Protein AF-A0A919RNU4-F1 (afdb_monomer)

Mean predicted aligned error: 15.29 Å

Solvent-accessible surface area (backbone atoms only — not comparable to full-atom values): 9363 Å² total; per-residue (Å²): 139,87,86,90,85,78,82,91,76,73,93,82,82,86,91,80,82,93,71,88,69,56,77,69,65,42,54,60,61,68,66,72,47,68,67,62,50,50,50,51,52,50,53,53,48,52,54,49,53,60,61,47,49,62,54,51,52,50,52,51,72,76,31,60,90,92,47,28,72,61,53,51,51,52,51,50,54,53,50,44,46,48,64,65,55,45,45,58,52,52,47,49,53,54,37,72,77,61,80,45,70,65,61,52,52,52,52,53,52,53,51,51,52,52,52,50,52,53,54,56,54,48,60,61,53,52,65,52,54,61,66,51,60,74,68,69,74,68,83,87,80,84,82,79,82,79,83,87,128

Foldseek 3Di:
DDDDDDDDDDDDDDPDDPDPDDPVVVVQVVVVDVVSVVVVVVVVVVVVVVVVVVVVVVLVLLDDPVCSVVVVVVVVVVCCCCVPPVLVVVLVVVCVVPVDCPVNVVVVVVVVVVVVVVVVVSVVVSVPVVVVVVPPPPPPPPDDDDDDD

pLDDT: mean 74.72, std 14.88, range [44.75, 94.75]

Organism: NCBI:txid1367973

Radius of gyration: 28.11 Å; Cα contacts (8 Å, |Δi|>4): 24; chains: 1; bounding box: 94×56×69 Å

Sequence (149 aa):
MRGRPRRRRARRGRRRRRRRAAPGDILIAFTGNPWLIGLAITVMNSITGILFGPQAALFAELFSTRVRYSGVTVSYQVGALFGGALAPIIATALYGMTQTSSLITVYMVAISVISLLCFLGLSETHRRNLAEEDHETTPHRATEPAPGV

InterPro domains:
  IPR036259 MFS transporter superfamily [G3DSA:1.20.1250.20] (21-145)
  IPR036259 MFS transporter superfamily [SSF103473] (24-136)

Secondary structure (DSSP, 8-state):
----------------------HHHHHHHHT--HHHHHHHHHHHHHHHHHHHHHHHHHHHHHS-TTTHHHHHHHHHHHHHIIIIIIHHHHHHHHHHHH--THHHHHHHHHHHHHHHHHHHHHHHHHHHHHHHHHHH-------------

Structure (mmCIF, N/CA/C/O backbone):
data_AF-A0A919RNU4-F1
#
_entry.id   AF-A0A919RNU4-F1
#
loop_
_atom_site.group_PDB
_atom_site.id
_atom_site.type_symbol
_atom_site.label_atom_id
_atom_site.label_alt_id
_atom_site.label_comp_id
_atom_site.label_asym_id
_atom_site.label_entity_id
_atom_site.label_seq_id
_atom_site.pdbx_PDB_ins_code
_atom_site.Cartn_x
_atom_site.Cartn_y
_atom_site.Cartn_z
_atom_site.occupancy
_atom_site.B_iso_or_equiv
_atom_site.auth_seq_id
_atom_site.auth_comp_id
_atom_site.auth_asym_id
_atom_site.auth_atom_id
_atom_site.pdbx_PDB_model_num
ATOM 1 N N . MET A 1 1 ? 64.888 29.677 -6.782 1.00 45.31 1 MET A N 1
ATOM 2 C CA . MET A 1 1 ? 64.050 28.483 -7.052 1.00 45.31 1 MET A CA 1
ATOM 3 C C . MET A 1 1 ? 62.671 28.675 -6.400 1.00 45.31 1 MET A C 1
ATOM 5 O O . MET A 1 1 ? 62.489 28.326 -5.248 1.00 45.31 1 MET A O 1
ATOM 9 N N . ARG A 1 2 ? 61.800 29.562 -6.904 1.00 45.91 2 ARG A N 1
ATOM 10 C CA . ARG A 1 2 ? 60.656 29.324 -7.821 1.00 45.91 2 ARG A CA 1
ATOM 11 C C . ARG A 1 2 ? 59.814 28.055 -7.556 1.00 45.91 2 ARG A C 1
ATOM 13 O O . ARG A 1 2 ? 60.171 26.981 -8.010 1.00 45.91 2 ARG A O 1
ATOM 20 N N . GLY A 1 3 ? 58.630 28.266 -6.960 1.00 44.75 3 GLY A N 1
ATOM 21 C CA . GLY A 1 3 ? 57.369 27.658 -7.415 1.00 44.75 3 GLY A CA 1
ATOM 22 C C . GLY A 1 3 ? 56.781 26.509 -6.588 1.00 44.75 3 GLY A C 1
ATOM 23 O O . GLY A 1 3 ? 57.008 25.350 -6.904 1.00 44.75 3 GLY A O 1
ATOM 24 N N . ARG A 1 4 ? 55.894 26.817 -5.628 1.00 63.03 4 ARG A N 1
ATOM 25 C CA . ARG A 1 4 ? 54.878 25.866 -5.134 1.00 63.03 4 ARG A CA 1
ATOM 26 C C . ARG A 1 4 ? 53.540 26.098 -5.854 1.00 63.03 4 ARG A C 1
ATOM 28 O O . ARG A 1 4 ? 52.943 27.160 -5.681 1.00 63.03 4 ARG A O 1
ATOM 35 N N . PRO A 1 5 ? 53.021 25.115 -6.601 1.00 56.81 5 PRO A N 1
ATOM 36 C CA . PRO A 1 5 ? 51.599 25.014 -6.929 1.00 56.81 5 PRO A CA 1
ATOM 37 C C . PRO A 1 5 ? 51.052 23.652 -6.441 1.00 56.81 5 PRO A C 1
ATOM 39 O O . PRO A 1 5 ? 51.810 22.731 -6.192 1.00 56.81 5 PRO A O 1
ATOM 42 N N . ARG A 1 6 ? 49.765 23.353 -6.288 1.00 57.31 6 ARG A N 1
ATOM 43 C CA . ARG A 1 6 ? 48.486 24.061 -6.346 1.00 57.31 6 ARG A CA 1
ATOM 44 C C . ARG A 1 6 ? 47.474 23.056 -5.759 1.00 57.31 6 ARG A C 1
ATOM 46 O O . ARG A 1 6 ? 47.434 21.909 -6.176 1.00 57.31 6 ARG A O 1
ATOM 53 N N . ARG A 1 7 ? 46.639 23.521 -4.829 1.00 54.34 7 ARG A N 1
ATOM 54 C CA . ARG A 1 7 ? 45.2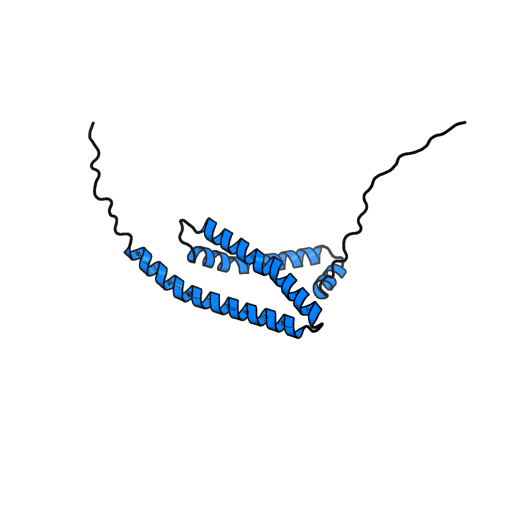10 23.178 -4.661 1.00 54.34 7 ARG A CA 1
ATOM 55 C C . ARG A 1 7 ? 44.804 21.692 -4.790 1.00 54.34 7 ARG A C 1
ATOM 57 O O . ARG A 1 7 ? 44.426 21.228 -5.861 1.00 54.34 7 ARG A O 1
ATOM 64 N N . ARG A 1 8 ? 44.693 21.015 -3.638 1.00 55.03 8 ARG A N 1
ATOM 65 C CA . ARG A 1 8 ? 43.871 19.805 -3.446 1.00 55.03 8 ARG A CA 1
ATOM 66 C C . ARG A 1 8 ? 42.397 20.140 -3.704 1.00 55.03 8 ARG A C 1
ATOM 68 O O . ARG A 1 8 ? 41.707 20.659 -2.829 1.00 55.03 8 ARG A O 1
ATOM 75 N N . ARG A 1 9 ? 41.914 19.876 -4.919 1.00 54.88 9 ARG A N 1
ATOM 76 C CA . ARG A 1 9 ? 40.490 19.964 -5.256 1.00 54.88 9 ARG A CA 1
ATOM 77 C C . ARG A 1 9 ? 39.771 18.685 -4.828 1.00 54.88 9 ARG A C 1
ATOM 79 O O . ARG A 1 9 ? 40.004 17.614 -5.365 1.00 54.88 9 ARG A O 1
ATOM 86 N N . ALA A 1 10 ? 38.891 18.873 -3.852 1.00 56.56 10 ALA A N 1
ATOM 87 C CA . ALA A 1 10 ? 37.530 18.355 -3.819 1.00 56.56 10 ALA A CA 1
ATOM 88 C C . ALA A 1 10 ? 37.320 16.866 -4.154 1.00 56.56 10 ALA A C 1
ATOM 90 O O . ALA A 1 10 ? 37.100 16.463 -5.293 1.00 56.56 10 ALA A O 1
ATOM 91 N N . ARG A 1 11 ? 37.198 16.084 -3.075 1.00 63.72 11 ARG A N 1
ATOM 92 C CA . ARG A 1 11 ? 36.232 14.983 -2.969 1.00 63.72 11 ARG A CA 1
ATOM 93 C C . ARG A 1 11 ? 34.898 15.381 -3.619 1.00 63.72 11 ARG A C 1
ATOM 95 O O . ARG A 1 11 ? 34.305 16.357 -3.170 1.00 63.72 11 ARG A O 1
ATOM 102 N N . ARG A 1 12 ? 34.404 14.584 -4.573 1.00 58.03 12 ARG A N 1
ATOM 103 C CA . ARG 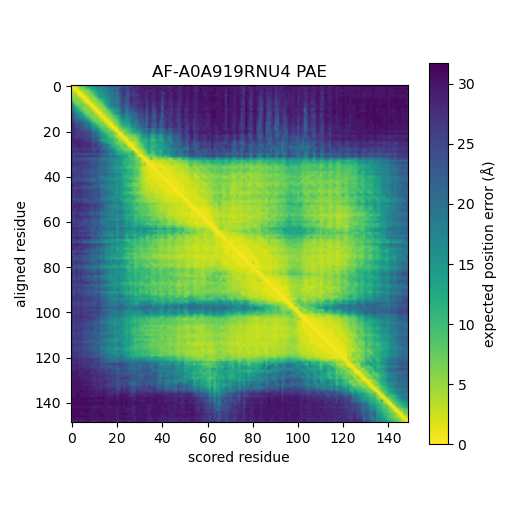A 1 12 ? 32.982 14.216 -4.808 1.00 58.03 12 ARG A CA 1
ATOM 104 C C . ARG A 1 12 ? 32.781 13.879 -6.281 1.00 58.03 12 ARG A C 1
ATOM 106 O O . ARG A 1 12 ? 32.983 14.727 -7.136 1.00 58.03 12 ARG A O 1
ATOM 113 N N . GLY A 1 13 ? 32.289 12.677 -6.578 1.00 48.94 13 GLY A N 1
ATOM 114 C CA . GLY A 1 13 ? 31.974 12.350 -7.966 1.00 48.94 13 GLY A CA 1
ATOM 115 C C . GLY A 1 13 ? 31.345 10.989 -8.214 1.00 48.94 13 GLY A C 1
ATOM 116 O O . GLY A 1 13 ? 31.908 10.187 -8.938 1.00 48.94 13 GLY A O 1
ATOM 117 N N . ARG A 1 14 ? 30.157 10.754 -7.644 1.00 61.12 14 ARG A N 1
ATOM 118 C CA . ARG A 1 14 ? 29.063 10.006 -8.299 1.00 61.12 14 ARG A CA 1
ATOM 119 C C . ARG A 1 14 ? 29.401 8.615 -8.880 1.00 61.12 14 ARG A C 1
ATOM 121 O O . ARG A 1 14 ? 29.351 8.413 -10.085 1.00 61.12 14 ARG A O 1
ATOM 128 N N . ARG A 1 15 ? 29.584 7.601 -8.030 1.00 49.91 15 ARG A N 1
ATOM 129 C CA . ARG A 1 15 ? 29.434 6.183 -8.433 1.00 49.91 15 ARG A CA 1
ATOM 130 C C . ARG A 1 15 ? 28.227 5.543 -7.754 1.00 49.91 15 ARG A C 1
ATOM 132 O O . ARG A 1 15 ? 28.343 4.598 -6.986 1.00 49.91 15 ARG A O 1
ATOM 139 N N . ARG A 1 16 ? 27.043 6.095 -8.007 1.00 59.06 16 ARG A N 1
ATOM 140 C CA . ARG A 1 16 ? 25.774 5.457 -7.643 1.00 59.06 16 ARG A CA 1
ATOM 141 C C . ARG A 1 16 ? 24.878 5.464 -8.864 1.00 59.06 16 ARG A C 1
ATOM 143 O O . ARG A 1 16 ? 24.506 6.549 -9.296 1.00 59.06 16 ARG A O 1
ATOM 150 N N . ARG A 1 17 ? 24.539 4.267 -9.354 1.00 51.78 17 ARG A N 1
ATOM 151 C CA . ARG A 1 17 ? 23.221 3.851 -9.882 1.00 51.78 17 ARG A CA 1
ATOM 152 C C . ARG A 1 17 ? 23.384 2.653 -10.827 1.00 51.78 17 ARG A C 1
ATOM 154 O O . ARG A 1 17 ? 23.205 2.765 -12.028 1.00 51.78 17 ARG A O 1
ATOM 161 N N . ARG A 1 18 ? 23.663 1.474 -10.263 1.00 55.06 18 ARG A N 1
ATOM 162 C CA . ARG A 1 18 ? 23.166 0.224 -10.855 1.00 55.06 18 ARG A CA 1
ATOM 163 C C . ARG A 1 18 ? 21.753 0.021 -10.311 1.00 55.06 18 ARG A C 1
ATOM 165 O O . ARG A 1 18 ? 21.576 -0.617 -9.281 1.00 55.06 18 ARG A O 1
ATOM 172 N N . ARG A 1 19 ? 20.764 0.665 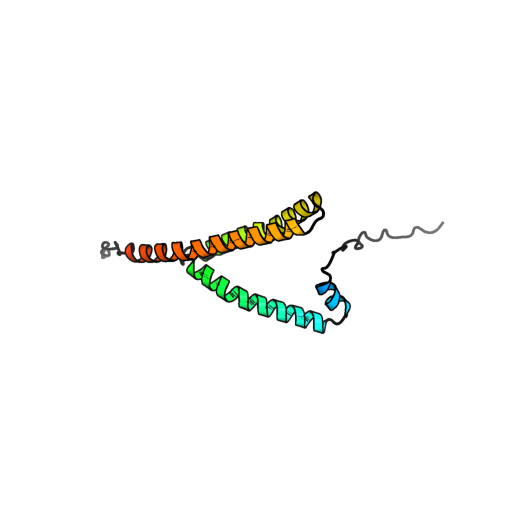-10.934 1.00 56.41 19 ARG A N 1
ATOM 173 C CA . ARG A 1 19 ? 19.347 0.340 -10.726 1.00 56.41 19 ARG A CA 1
ATOM 174 C C . ARG A 1 19 ? 18.953 -0.596 -11.862 1.00 56.41 19 ARG A C 1
ATOM 176 O O . ARG A 1 19 ? 18.965 -0.175 -13.012 1.00 56.41 19 ARG A O 1
ATOM 183 N N . ARG A 1 20 ? 18.677 -1.862 -11.543 1.00 54.31 20 ARG A N 1
ATOM 184 C CA . ARG A 1 20 ? 17.992 -2.770 -12.467 1.00 54.31 20 ARG A CA 1
ATOM 185 C C . ARG A 1 20 ? 16.564 -2.242 -12.598 1.00 54.31 20 ARG A C 1
ATOM 187 O O . ARG A 1 20 ? 15.812 -2.296 -11.633 1.00 54.31 20 ARG A O 1
ATOM 194 N N . ALA A 1 21 ? 16.270 -1.618 -13.730 1.00 51.75 21 ALA A N 1
ATOM 195 C CA . ALA A 1 21 ? 14.930 -1.190 -14.098 1.00 51.75 21 ALA A CA 1
ATOM 196 C C . ALA A 1 21 ? 14.199 -2.364 -14.778 1.00 51.75 21 ALA A C 1
ATOM 198 O O . ALA A 1 21 ? 14.846 -3.250 -15.343 1.00 51.75 21 ALA A O 1
ATOM 199 N N . ALA A 1 22 ? 12.874 -2.418 -14.653 1.00 51.53 22 ALA A N 1
ATOM 200 C CA . ALA A 1 22 ? 12.058 -3.428 -15.316 1.00 51.53 22 ALA A CA 1
ATOM 201 C C . ALA A 1 22 ? 12.067 -3.190 -16.840 1.00 51.53 22 ALA A C 1
ATOM 203 O O . ALA A 1 22 ? 12.121 -2.035 -17.269 1.00 51.53 22 ALA A O 1
ATOM 204 N N . PRO A 1 23 ? 12.011 -4.245 -17.671 1.00 54.00 23 PRO A N 1
ATOM 205 C CA . PRO A 1 23 ? 12.171 -4.129 -19.122 1.00 54.00 23 PRO A CA 1
ATOM 206 C C . PRO A 1 23 ? 11.112 -3.242 -19.812 1.00 54.00 23 PRO A C 1
ATOM 208 O O . PRO A 1 23 ? 11.409 -2.682 -20.861 1.00 54.00 23 PRO A O 1
ATOM 211 N N . GLY A 1 24 ? 9.927 -3.044 -19.213 1.00 56.06 24 GLY A N 1
ATOM 212 C CA . GLY A 1 24 ? 8.871 -2.154 -19.731 1.00 56.06 24 GLY A CA 1
ATOM 213 C C . GLY A 1 24 ? 9.082 -0.666 -19.418 1.00 56.06 24 GLY A C 1
ATOM 214 O O . GLY A 1 24 ? 8.965 0.171 -20.308 1.00 56.06 24 GLY A O 1
ATOM 215 N N . ASP A 1 25 ? 9.499 -0.335 -18.192 1.00 55.66 25 ASP A N 1
ATOM 216 C CA . ASP A 1 25 ? 9.833 1.046 -17.793 1.00 55.66 25 ASP A CA 1
ATOM 217 C C . ASP A 1 25 ? 11.112 1.539 -18.480 1.00 55.66 25 ASP A C 1
ATOM 219 O O . ASP A 1 25 ? 11.266 2.718 -18.800 1.00 55.66 25 ASP A O 1
ATOM 223 N N . ILE A 1 26 ? 12.030 0.606 -18.741 1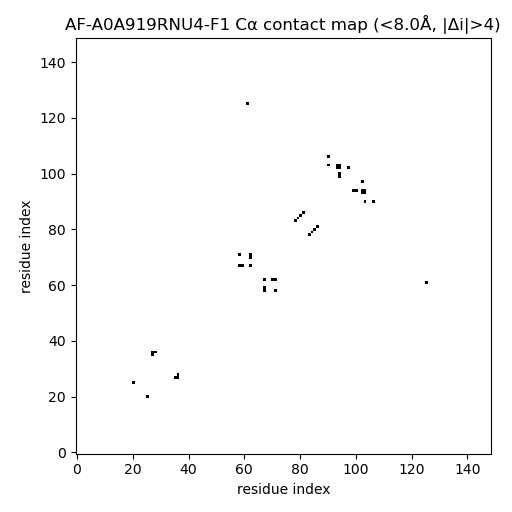.00 56.16 26 ILE A N 1
ATOM 224 C CA . ILE A 1 26 ? 13.206 0.807 -19.585 1.00 56.16 26 ILE A CA 1
ATOM 225 C C . ILE A 1 26 ? 12.775 1.218 -20.990 1.00 56.16 26 ILE A C 1
ATOM 227 O O . ILE A 1 26 ? 13.351 2.147 -21.536 1.00 56.16 26 ILE A O 1
ATOM 231 N N . LEU A 1 27 ? 11.755 0.594 -21.576 1.00 55.66 27 LEU A N 1
ATOM 232 C CA . LEU A 1 27 ? 11.439 0.820 -22.984 1.00 55.66 27 LEU A CA 1
ATOM 233 C C . LEU A 1 27 ? 10.939 2.251 -23.258 1.00 55.66 27 LEU A C 1
ATOM 235 O O . LEU A 1 27 ? 11.368 2.867 -24.231 1.00 55.66 27 LEU A O 1
ATOM 239 N N . ILE A 1 28 ? 10.123 2.813 -22.357 1.00 56.53 28 ILE A N 1
ATOM 240 C CA . ILE A 1 28 ? 9.611 4.197 -22.451 1.00 56.53 28 ILE A CA 1
ATOM 241 C C . ILE A 1 28 ? 10.698 5.210 -22.048 1.00 56.53 28 ILE A C 1
ATOM 243 O O . ILE A 1 28 ? 10.823 6.281 -22.645 1.00 56.53 28 ILE A O 1
ATOM 247 N N . ALA A 1 29 ? 11.544 4.860 -21.071 1.00 55.62 29 ALA A N 1
ATOM 248 C CA . ALA A 1 29 ? 12.704 5.670 -20.703 1.00 55.62 29 ALA A CA 1
ATOM 249 C C . ALA A 1 29 ? 13.771 5.723 -21.817 1.00 55.62 29 ALA A C 1
ATOM 251 O O . ALA A 1 29 ? 14.493 6.715 -21.923 1.00 55.62 29 ALA A O 1
ATOM 252 N N . PHE A 1 30 ? 13.863 4.690 -22.663 1.00 51.00 30 PHE A N 1
ATOM 253 C CA . PHE A 1 30 ? 14.807 4.612 -23.783 1.00 51.00 30 PHE A CA 1
ATOM 254 C C . PHE A 1 30 ? 14.383 5.438 -25.006 1.00 51.00 30 PHE A C 1
ATOM 256 O O . PHE A 1 30 ? 15.240 5.762 -25.824 1.00 51.00 30 PHE A O 1
ATOM 263 N N . THR A 1 31 ? 13.112 5.851 -25.118 1.00 58.09 31 THR A N 1
ATOM 264 C CA . THR A 1 31 ? 12.656 6.759 -26.192 1.00 58.09 31 THR A CA 1
ATOM 265 C C . THR A 1 31 ? 13.233 8.175 -26.041 1.00 58.09 31 THR A C 1
ATOM 267 O O . THR A 1 31 ? 13.198 8.961 -26.983 1.00 58.09 31 THR A O 1
ATOM 270 N N . GLY A 1 32 ? 13.774 8.529 -24.865 1.00 61.94 32 GLY A N 1
ATOM 271 C CA . GLY A 1 32 ? 14.462 9.805 -24.624 1.00 61.94 32 GLY A CA 1
ATOM 272 C C . GLY A 1 32 ? 13.567 11.050 -24.668 1.00 61.94 32 GLY A C 1
ATOM 273 O O . GLY A 1 32 ? 14.070 12.159 -24.505 1.00 61.94 32 GLY A O 1
ATOM 274 N N . ASN A 1 33 ? 12.254 10.892 -24.864 1.00 73.12 33 ASN A N 1
ATOM 275 C CA . ASN A 1 33 ? 11.316 12.003 -24.968 1.00 73.12 33 ASN A CA 1
ATOM 276 C C . ASN A 1 33 ? 10.677 12.312 -23.596 1.00 73.12 33 ASN A C 1
ATOM 278 O O . ASN A 1 33 ? 9.824 11.546 -23.134 1.00 73.12 33 ASN A O 1
ATOM 282 N N . PRO A 1 34 ? 11.041 13.433 -22.941 1.00 74.44 34 PRO A N 1
ATOM 283 C CA . PRO A 1 34 ? 10.541 13.780 -21.609 1.00 74.44 34 PRO A CA 1
ATOM 284 C C . PRO A 1 34 ? 9.022 14.002 -21.571 1.00 74.44 34 PRO A C 1
ATOM 286 O O . PRO A 1 34 ? 8.416 13.820 -20.517 1.00 74.44 34 PRO A O 1
ATOM 289 N N . TRP A 1 35 ? 8.391 14.333 -22.703 1.00 80.56 35 TRP A N 1
ATOM 290 C CA . TRP A 1 35 ? 6.945 14.550 -22.786 1.00 80.56 35 TRP A CA 1
ATOM 291 C C . TRP A 1 35 ? 6.140 13.255 -22.661 1.00 80.56 35 TRP A C 1
ATOM 293 O O . TRP A 1 35 ? 5.146 13.224 -21.942 1.00 80.56 35 TRP A O 1
ATOM 303 N N . LEU A 1 36 ? 6.595 12.168 -23.293 1.00 79.50 36 LEU A N 1
ATOM 304 C CA . LEU A 1 36 ? 5.961 10.847 -23.183 1.00 79.50 36 LEU A CA 1
ATOM 305 C C . LEU A 1 36 ? 6.094 10.275 -21.766 1.00 79.50 36 LEU A C 1
ATOM 307 O O . LEU A 1 36 ? 5.146 9.701 -21.238 1.00 79.50 36 LEU A O 1
ATOM 311 N N . ILE A 1 37 ? 7.245 10.493 -21.125 1.00 81.06 37 ILE A N 1
ATOM 312 C CA . ILE A 1 37 ? 7.472 10.109 -19.725 1.00 81.06 37 ILE A CA 1
ATOM 313 C C . ILE A 1 37 ? 6.564 10.924 -18.797 1.00 81.06 37 ILE A C 1
ATOM 315 O O . ILE A 1 37 ? 5.930 10.356 -17.911 1.00 81.06 37 ILE A O 1
ATOM 319 N N . GLY A 1 38 ? 6.471 12.240 -19.016 1.00 84.44 38 GLY A N 1
ATOM 320 C CA . GLY A 1 38 ? 5.566 13.112 -18.269 1.00 84.44 38 GLY A CA 1
ATOM 321 C C . GLY A 1 38 ? 4.116 12.649 -18.382 1.00 84.44 38 GLY A C 1
ATOM 322 O O . GLY A 1 38 ? 3.460 12.459 -17.363 1.00 84.44 38 GLY A O 1
ATOM 323 N N . LEU A 1 39 ? 3.655 12.363 -19.603 1.00 87.06 39 LEU A N 1
ATOM 324 C CA . LEU A 1 39 ? 2.306 11.860 -19.852 1.00 87.06 39 LEU A CA 1
ATOM 325 C C . LEU A 1 39 ? 2.053 10.516 -19.154 1.00 87.06 39 LEU A C 1
ATOM 327 O O . LEU A 1 39 ? 1.030 10.363 -18.491 1.00 87.06 39 LEU A O 1
ATOM 331 N N . ALA A 1 40 ? 2.988 9.566 -19.243 1.00 85.19 40 ALA A N 1
ATOM 332 C CA . ALA A 1 40 ? 2.868 8.268 -18.579 1.00 85.19 40 ALA A CA 1
ATOM 333 C C . ALA A 1 40 ? 2.766 8.411 -17.051 1.00 85.19 40 ALA A C 1
ATOM 335 O O . ALA A 1 40 ? 1.918 7.777 -16.424 1.00 85.19 40 ALA A O 1
ATOM 336 N N . ILE A 1 41 ? 3.581 9.285 -16.450 1.00 88.12 41 ILE A N 1
ATOM 337 C CA . ILE A 1 41 ? 3.526 9.574 -15.011 1.00 88.12 41 ILE A CA 1
ATOM 338 C C . ILE A 1 41 ? 2.194 10.233 -14.649 1.00 88.12 41 ILE A C 1
ATOM 340 O O . ILE A 1 41 ? 1.588 9.843 -13.652 1.00 88.12 41 ILE A O 1
ATOM 344 N N . THR A 1 42 ? 1.716 11.200 -15.433 1.00 90.25 42 THR A N 1
ATOM 345 C CA . THR A 1 42 ? 0.424 11.850 -15.183 1.00 90.25 42 THR A CA 1
ATOM 346 C C . THR A 1 42 ? -0.711 10.835 -15.218 1.00 90.25 42 THR A C 1
ATOM 348 O O . THR A 1 42 ? -1.467 10.758 -14.257 1.00 90.25 42 THR A O 1
ATOM 351 N N . VAL A 1 43 ? -0.780 9.997 -16.255 1.00 92.19 43 VAL A N 1
ATOM 352 C CA . VAL A 1 43 ? -1.807 8.950 -16.378 1.00 92.19 43 VAL A CA 1
ATOM 353 C C . VAL A 1 43 ? -1.736 7.965 -15.206 1.00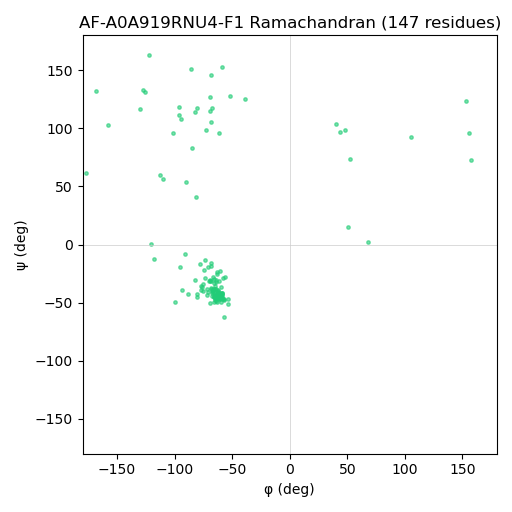 92.19 43 VAL A C 1
ATOM 355 O O . VAL A 1 43 ? -2.754 7.688 -14.575 1.00 92.19 43 VAL A O 1
ATOM 358 N N . MET A 1 44 ? -0.537 7.496 -14.851 1.00 90.38 44 MET A N 1
ATOM 359 C CA . MET A 1 44 ? -0.312 6.615 -13.699 1.00 90.38 44 MET A CA 1
ATOM 360 C C . MET A 1 44 ? -0.814 7.241 -12.387 1.00 90.38 44 MET A C 1
ATOM 362 O O . MET A 1 44 ? -1.510 6.586 -11.608 1.00 90.38 44 MET A O 1
ATOM 366 N N . ASN A 1 45 ? -0.492 8.515 -12.137 1.00 89.94 45 ASN A N 1
ATOM 367 C CA . ASN A 1 45 ? -0.928 9.222 -10.931 1.00 89.94 45 ASN A CA 1
ATOM 368 C C . ASN A 1 45 ? -2.440 9.469 -10.932 1.00 89.94 45 ASN A C 1
ATOM 370 O O . ASN A 1 45 ? -3.069 9.314 -9.888 1.00 89.94 45 ASN A O 1
ATOM 374 N N . SER A 1 46 ? -3.038 9.792 -12.081 1.00 93.38 46 SER A N 1
ATOM 375 C CA . SER A 1 46 ? -4.490 9.951 -12.208 1.00 93.38 46 SER A CA 1
ATOM 376 C C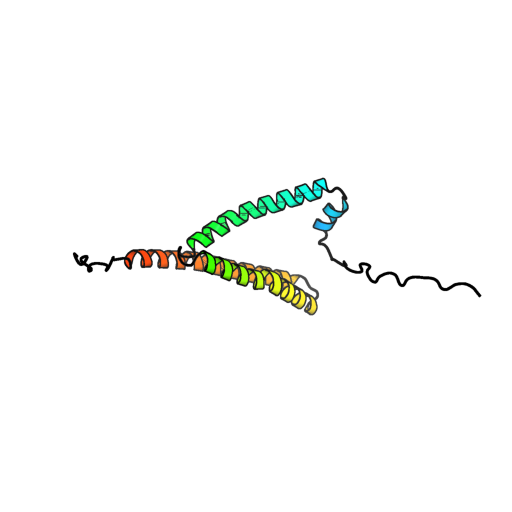 . SER A 1 46 ? -5.228 8.660 -11.861 1.00 93.38 46 SER A C 1
ATOM 378 O O . SER A 1 46 ? -6.155 8.685 -11.054 1.00 93.38 46 SER A O 1
ATOM 380 N N . ILE A 1 47 ? -4.781 7.523 -12.403 1.00 93.25 47 ILE A N 1
ATOM 381 C CA . ILE A 1 47 ? -5.357 6.207 -12.087 1.00 93.25 47 ILE A CA 1
ATOM 382 C C . ILE A 1 47 ? -5.191 5.898 -10.595 1.00 93.25 47 ILE A C 1
ATOM 384 O O . ILE A 1 47 ? -6.136 5.466 -9.938 1.00 93.25 47 ILE A O 1
ATOM 388 N N . THR A 1 48 ? -4.011 6.180 -10.039 1.00 89.81 48 THR A N 1
ATOM 389 C CA . THR A 1 48 ? -3.744 5.990 -8.607 1.00 89.81 48 THR A CA 1
ATOM 390 C C . THR A 1 48 ? -4.693 6.834 -7.751 1.00 89.81 48 THR A C 1
ATOM 392 O O . THR A 1 48 ? -5.269 6.323 -6.797 1.00 89.81 48 THR A O 1
ATOM 395 N N . GLY A 1 49 ? -4.933 8.096 -8.114 1.00 89.25 49 GLY A N 1
ATOM 396 C CA . GLY A 1 49 ? -5.871 8.968 -7.404 1.00 89.25 49 GLY A CA 1
ATOM 397 C C . GLY A 1 49 ? -7.301 8.422 -7.382 1.00 89.25 49 GLY A C 1
ATOM 398 O O . GLY A 1 49 ? -7.945 8.438 -6.334 1.00 89.25 49 GLY A O 1
ATOM 399 N N . ILE A 1 50 ? -7.771 7.868 -8.505 1.00 93.50 50 ILE A N 1
ATOM 400 C CA . ILE A 1 50 ? -9.100 7.242 -8.598 1.00 93.50 50 ILE A CA 1
ATOM 401 C C . ILE A 1 50 ? -9.201 6.033 -7.659 1.00 93.50 50 ILE A C 1
ATOM 403 O O . ILE A 1 50 ? -10.205 5.881 -6.968 1.00 93.50 50 ILE A O 1
ATOM 407 N N . LEU A 1 51 ? -8.154 5.207 -7.579 1.00 90.25 51 LEU A N 1
ATOM 408 C CA . LEU A 1 51 ? -8.116 4.036 -6.694 1.00 90.25 51 LEU A CA 1
ATOM 409 C C . LEU A 1 51 ? -8.052 4.412 -5.204 1.00 90.25 51 LEU A C 1
ATOM 411 O O . LEU A 1 51 ? -8.584 3.694 -4.360 1.00 90.25 51 LEU A O 1
ATOM 415 N N . PHE A 1 52 ? -7.440 5.549 -4.869 1.00 88.00 52 PHE A N 1
ATOM 416 C CA . PHE A 1 52 ? -7.342 6.024 -3.485 1.00 88.00 52 PHE A CA 1
ATOM 417 C C . PHE A 1 52 ? -8.664 6.593 -2.942 1.00 88.00 52 PHE A C 1
ATOM 419 O O . PHE A 1 52 ? -8.854 6.613 -1.727 1.00 88.00 52 PHE A O 1
ATOM 426 N N . GLY A 1 53 ? -9.590 7.011 -3.812 1.00 88.00 53 GLY A N 1
ATOM 427 C CA . GLY A 1 53 ? -10.915 7.519 -3.436 1.00 88.00 53 GLY A CA 1
ATOM 428 C C . GLY A 1 53 ? -11.748 6.539 -2.593 1.00 88.00 53 GLY A C 1
ATOM 429 O O . GLY A 1 53 ? -12.036 6.843 -1.433 1.00 88.00 53 GLY A O 1
ATOM 430 N N . PRO A 1 54 ? -12.105 5.348 -3.115 1.00 88.12 54 PRO A N 1
ATOM 431 C CA . PRO A 1 54 ? -12.853 4.351 -2.348 1.00 88.12 54 PRO A CA 1
ATOM 432 C C . PRO A 1 54 ? -12.078 3.872 -1.115 1.00 88.12 54 PRO A C 1
ATOM 434 O O . PRO A 1 54 ? -12.679 3.608 -0.079 1.00 88.12 54 PRO A O 1
ATOM 437 N N . GLN A 1 55 ? -10.744 3.833 -1.178 1.00 85.94 55 GLN A N 1
ATOM 438 C CA . GLN A 1 55 ? -9.911 3.486 -0.027 1.00 85.94 55 GLN A CA 1
ATOM 439 C C . GLN A 1 55 ? -10.064 4.501 1.123 1.00 85.94 55 GLN A C 1
ATOM 441 O O . GLN A 1 55 ? -10.174 4.110 2.283 1.00 85.94 55 GLN A O 1
ATOM 446 N N . ALA A 1 56 ? -10.110 5.802 0.817 1.00 84.88 56 ALA A N 1
ATOM 447 C CA . ALA A 1 56 ? -10.321 6.849 1.816 1.00 84.88 56 ALA A CA 1
ATOM 448 C C . ALA A 1 56 ? -11.73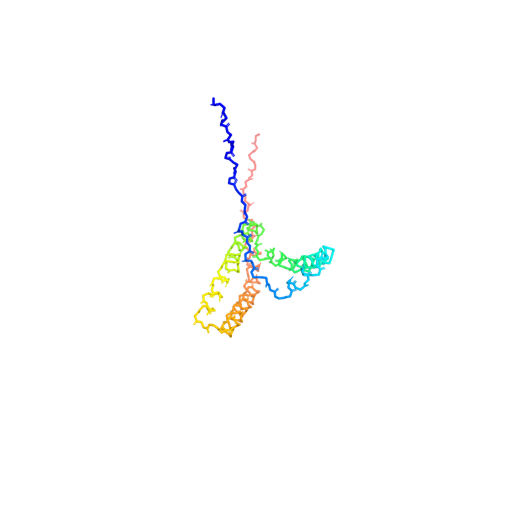8 6.818 2.414 1.00 84.88 56 ALA A C 1
ATOM 450 O O . ALA A 1 56 ? -11.891 7.032 3.616 1.00 84.88 56 ALA A O 1
ATOM 451 N N . ALA A 1 57 ? -12.755 6.515 1.602 1.00 86.38 57 ALA A N 1
ATOM 452 C CA . ALA A 1 57 ? -14.133 6.353 2.070 1.00 86.38 57 ALA A CA 1
ATOM 453 C C . ALA A 1 57 ? -14.271 5.155 3.023 1.00 86.38 57 ALA A C 1
ATOM 455 O O . ALA A 1 57 ? -14.800 5.306 4.121 1.00 86.38 57 ALA A O 1
ATOM 456 N N . LEU A 1 58 ? -13.685 4.006 2.667 1.00 85.00 58 LEU A N 1
ATOM 457 C CA . LEU A 1 58 ? -13.649 2.827 3.535 1.00 85.00 58 LEU A CA 1
ATOM 458 C C . LEU A 1 58 ? -12.979 3.136 4.876 1.00 85.00 58 LEU A C 1
ATOM 460 O O . LEU A 1 58 ? -13.515 2.804 5.925 1.00 85.00 58 LEU A O 1
ATOM 464 N N . PHE A 1 59 ? -11.827 3.810 4.865 1.00 81.94 59 PHE A N 1
ATOM 465 C CA . PHE A 1 59 ? -11.148 4.216 6.097 1.00 81.94 59 PHE A CA 1
ATOM 466 C C . PHE A 1 59 ? -11.944 5.220 6.931 1.00 81.94 59 PHE A C 1
ATOM 468 O O . PHE A 1 59 ? -11.822 5.228 8.155 1.00 81.94 59 PHE A O 1
ATOM 475 N N . ALA A 1 60 ? -12.750 6.068 6.296 1.00 81.44 60 ALA A N 1
ATOM 476 C CA . ALA A 1 60 ? -13.672 6.919 7.020 1.00 81.44 60 ALA A CA 1
ATOM 477 C C . ALA A 1 60 ? -14.739 6.069 7.724 1.00 81.44 60 ALA A C 1
ATOM 479 O O . ALA A 1 60 ? -14.937 6.220 8.924 1.00 81.44 60 ALA A O 1
ATOM 480 N N . GLU A 1 61 ? -15.373 5.138 7.026 1.00 80.38 61 GLU A N 1
ATOM 481 C CA . GLU A 1 61 ? -16.404 4.273 7.611 1.00 80.38 61 GLU A CA 1
ATOM 482 C C . GLU A 1 61 ? -15.851 3.384 8.737 1.00 80.38 61 GLU A C 1
ATOM 484 O O . GLU A 1 61 ? -16.447 3.304 9.802 1.00 80.38 61 GLU A O 1
ATOM 489 N N . LEU A 1 62 ? -14.648 2.834 8.564 1.00 80.62 62 LEU A N 1
ATOM 490 C CA . LEU A 1 62 ? -14.011 1.888 9.487 1.00 80.62 62 LEU A CA 1
ATOM 491 C C . LEU A 1 62 ? -13.694 2.410 10.890 1.00 80.62 62 LEU A C 1
ATOM 493 O O . LEU A 1 62 ? -13.553 1.613 11.817 1.00 80.62 62 LEU A O 1
ATOM 497 N N . PHE A 1 63 ? -13.509 3.719 11.047 1.00 79.12 63 PHE A N 1
ATOM 498 C CA . PHE A 1 63 ? -13.083 4.315 12.309 1.00 79.12 63 PHE A CA 1
ATOM 499 C C . PHE A 1 63 ? -14.049 5.419 12.743 1.00 79.12 63 PHE A C 1
ATOM 501 O O . PHE A 1 63 ? -14.335 6.348 11.974 1.00 79.12 63 PHE A O 1
ATOM 508 N N . SER A 1 64 ? -14.475 5.370 14.012 1.00 72.06 64 SER A N 1
ATOM 509 C CA . SER A 1 64 ? -15.317 6.413 14.604 1.00 72.06 64 SER A CA 1
ATOM 510 C C . SER A 1 64 ? -14.627 7.781 14.551 1.00 72.06 64 SER A C 1
ATOM 512 O O . SER A 1 64 ? -13.393 7.901 14.535 1.00 72.06 64 SER A O 1
ATOM 514 N N . THR A 1 65 ? -15.424 8.848 14.515 1.00 78.12 65 THR A N 1
ATOM 515 C CA . THR A 1 65 ? -14.950 10.225 14.289 1.00 78.12 65 THR A CA 1
ATOM 516 C C . THR A 1 65 ? -13.890 10.684 15.291 1.00 78.12 65 THR A C 1
ATOM 518 O O . THR A 1 65 ? -13.034 11.491 14.930 1.00 78.12 65 THR A O 1
ATOM 521 N N . ARG A 1 66 ? -13.882 10.141 16.516 1.00 78.12 66 ARG A N 1
ATOM 522 C CA . ARG A 1 66 ? -12.897 10.489 17.556 1.00 78.12 66 ARG A CA 1
ATOM 523 C C . ARG A 1 66 ? -11.501 9.917 17.300 1.00 78.12 66 ARG A C 1
ATOM 525 O O . ARG A 1 66 ? -10.525 10.522 17.733 1.00 78.12 66 ARG A O 1
ATOM 532 N N . VAL A 1 67 ? -11.389 8.778 16.613 1.00 82.31 67 VAL A N 1
ATOM 533 C CA . VAL A 1 67 ? -10.115 8.046 16.438 1.00 82.31 67 VAL A CA 1
ATOM 534 C C . VAL A 1 67 ? -9.694 7.883 14.979 1.00 82.31 67 VAL A C 1
ATOM 536 O O . VAL A 1 67 ? -8.632 7.333 14.699 1.00 82.31 67 VAL A O 1
ATOM 539 N N . ARG A 1 68 ? -10.483 8.398 14.031 1.00 85.31 68 ARG A N 1
ATOM 540 C CA . ARG A 1 68 ? -10.252 8.232 12.590 1.00 85.31 68 ARG A CA 1
ATOM 541 C C . ARG A 1 68 ? -8.852 8.658 12.144 1.00 85.31 68 ARG A C 1
ATOM 543 O O . ARG A 1 68 ? -8.178 7.909 11.448 1.00 85.31 68 ARG A O 1
ATOM 550 N N . TYR A 1 69 ? -8.371 9.826 12.569 1.00 86.12 69 TYR A N 1
ATOM 551 C CA . TYR A 1 69 ? -7.070 10.328 12.110 1.00 86.12 69 TYR A CA 1
ATOM 552 C C . TYR A 1 69 ? -5.886 9.480 12.612 1.00 86.12 69 TYR A C 1
ATOM 554 O O . TYR A 1 69 ? -4.981 9.140 11.842 1.00 86.12 69 TYR A O 1
ATOM 562 N N . SER A 1 70 ? -5.898 9.096 13.893 1.00 90.69 70 SER A N 1
ATOM 563 C CA . SER A 1 70 ? -4.845 8.266 14.487 1.00 90.69 70 SER A CA 1
ATOM 564 C C . SER A 1 70 ? -4.920 6.821 13.989 1.00 90.69 70 SER A C 1
ATOM 566 O O . SER A 1 70 ? -3.892 6.264 13.603 1.00 90.69 70 SER A O 1
ATOM 568 N N . GLY A 1 71 ? -6.120 6.242 13.907 1.00 86.38 71 GLY A N 1
ATOM 569 C CA . GLY A 1 71 ? -6.350 4.878 13.427 1.00 86.38 71 GLY A CA 1
ATOM 570 C C . GLY A 1 71 ? -5.910 4.671 11.977 1.00 86.38 71 GLY A C 1
ATOM 571 O O . GLY A 1 71 ? -5.170 3.727 11.684 1.00 86.38 71 GLY A O 1
ATOM 572 N N . VAL A 1 72 ? -6.271 5.594 11.079 1.00 89.81 72 VAL A N 1
ATOM 573 C CA . VAL A 1 72 ? -5.875 5.528 9.661 1.00 89.81 72 VAL A CA 1
ATOM 574 C C . VAL A 1 72 ? -4.363 5.658 9.501 1.00 89.81 72 VAL A C 1
ATOM 576 O O . VAL A 1 72 ? -3.752 4.885 8.764 1.00 89.81 72 VAL A O 1
ATOM 579 N N . THR A 1 73 ? -3.731 6.582 10.227 1.00 91.69 73 THR A N 1
ATOM 580 C CA . THR A 1 73 ? -2.278 6.787 10.138 1.00 91.69 73 THR A CA 1
ATOM 581 C C . THR A 1 73 ? -1.498 5.580 10.659 1.00 91.69 73 THR A C 1
ATOM 583 O O . THR A 1 73 ? -0.546 5.142 10.013 1.00 91.69 73 THR A O 1
ATOM 586 N N . VAL A 1 74 ? -1.897 5.011 11.801 1.00 93.25 74 VAL A N 1
ATOM 587 C CA . VAL A 1 74 ? -1.261 3.802 12.353 1.00 93.25 74 VAL A CA 1
ATOM 588 C C . VAL A 1 74 ? -1.407 2.637 11.377 1.00 93.25 74 VAL A C 1
ATOM 590 O O . VAL A 1 74 ? -0.410 1.997 11.042 1.00 93.25 74 VAL A O 1
ATOM 593 N N . SER A 1 75 ? -2.612 2.424 10.845 1.00 89.75 75 SER A N 1
ATOM 594 C CA . SER A 1 75 ? -2.877 1.379 9.849 1.00 89.75 75 SER A CA 1
ATOM 595 C C . SER A 1 75 ? -2.022 1.560 8.592 1.00 89.75 75 SER A C 1
ATOM 597 O O . SER A 1 75 ? -1.440 0.595 8.098 1.00 89.75 75 SER A O 1
ATOM 599 N N . TYR A 1 76 ? -1.869 2.800 8.113 1.00 89.94 76 TYR A N 1
ATOM 600 C CA . TYR A 1 76 ? -1.019 3.115 6.966 1.00 89.94 76 TYR A CA 1
ATOM 601 C C . TYR A 1 76 ? 0.459 2.823 7.237 1.00 89.94 76 TYR A C 1
ATOM 603 O O . TYR A 1 76 ? 1.121 2.220 6.396 1.00 89.94 76 TYR A O 1
ATOM 611 N N . GLN A 1 77 ? 0.989 3.198 8.404 1.00 94.25 77 GLN A N 1
ATOM 612 C CA . GLN A 1 77 ? 2.395 2.935 8.732 1.00 94.25 77 GLN A CA 1
ATOM 613 C C . GLN A 1 77 ? 2.688 1.442 8.874 1.00 94.25 77 GLN A C 1
ATOM 615 O O . GLN A 1 77 ? 3.705 0.962 8.370 1.00 94.25 77 GLN A O 1
ATOM 620 N N . VAL A 1 78 ? 1.781 0.701 9.508 1.00 93.31 78 VAL A N 1
ATOM 621 C CA . VAL A 1 78 ? 1.883 -0.756 9.616 1.00 93.31 78 VAL A CA 1
ATOM 622 C C . VAL A 1 78 ? 1.822 -1.384 8.220 1.00 93.31 78 VAL A C 1
ATOM 624 O O . VAL A 1 78 ? 2.720 -2.138 7.847 1.00 93.31 78 VAL A O 1
ATOM 627 N N . GLY A 1 79 ? 0.839 -1.008 7.397 1.00 89.94 79 GLY A N 1
ATOM 628 C CA . GLY A 1 79 ? 0.719 -1.487 6.018 1.00 89.94 79 GLY A CA 1
ATOM 629 C C . GLY A 1 79 ? 1.947 -1.167 5.160 1.00 89.94 79 GLY A C 1
ATOM 630 O O . GLY A 1 79 ? 2.448 -2.037 4.447 1.00 89.94 79 GLY A O 1
ATOM 631 N N . ALA A 1 80 ? 2.493 0.045 5.276 1.00 90.75 80 ALA A N 1
ATOM 632 C CA . ALA A 1 80 ? 3.700 0.466 4.569 1.00 90.75 80 ALA A CA 1
ATOM 633 C C . ALA A 1 80 ? 4.941 -0.330 5.002 1.00 90.75 80 ALA A C 1
ATOM 635 O O . ALA A 1 80 ? 5.790 -0.640 4.164 1.00 90.75 80 ALA A O 1
ATOM 636 N N . LEU A 1 81 ? 5.045 -0.708 6.279 1.00 93.19 81 LEU A N 1
ATOM 637 C CA . LEU A 1 81 ? 6.131 -1.555 6.768 1.00 93.19 81 LEU A CA 1
ATOM 638 C C . LEU A 1 81 ? 6.076 -2.951 6.128 1.00 93.19 81 LEU A C 1
ATOM 640 O O . LEU A 1 81 ? 7.081 -3.431 5.594 1.00 93.19 81 LEU A O 1
ATOM 644 N N . PHE A 1 82 ? 4.901 -3.581 6.121 1.00 89.31 82 PHE A N 1
ATOM 645 C CA . PHE A 1 82 ? 4.729 -4.913 5.540 1.00 89.31 82 PHE A CA 1
ATOM 646 C C . PHE A 1 82 ? 4.855 -4.905 4.010 1.00 89.31 82 PHE A C 1
ATOM 648 O O . PHE A 1 82 ? 5.639 -5.675 3.451 1.00 89.31 82 PHE A O 1
ATOM 655 N N . GLY A 1 83 ? 4.135 -4.015 3.327 1.00 86.31 83 GLY A N 1
ATOM 656 C CA . GLY A 1 83 ? 4.107 -3.955 1.864 1.00 86.31 83 GLY A CA 1
ATOM 657 C C . GLY A 1 83 ? 5.359 -3.334 1.243 1.00 86.31 83 GLY A C 1
ATOM 658 O O . GLY A 1 83 ? 5.814 -3.777 0.192 1.00 86.31 83 GLY A O 1
ATOM 659 N N . GLY A 1 84 ? 5.940 -2.319 1.883 1.00 86.75 84 GLY A N 1
ATOM 660 C CA . GLY A 1 84 ? 7.085 -1.585 1.345 1.00 86.75 84 GLY A CA 1
ATOM 661 C C . GLY A 1 84 ? 8.438 -2.188 1.716 1.00 86.75 84 GLY A C 1
ATOM 662 O O . GLY A 1 84 ? 9.327 -2.258 0.867 1.00 86.75 84 GLY A O 1
ATOM 663 N N . ALA A 1 85 ? 8.614 -2.618 2.969 1.00 89.25 85 ALA A N 1
ATOM 664 C CA . ALA A 1 85 ? 9.906 -3.102 3.455 1.00 89.25 85 ALA A CA 1
ATOM 665 C C . ALA A 1 85 ? 9.997 -4.631 3.465 1.00 89.25 85 ALA A C 1
ATOM 667 O O . ALA A 1 85 ? 10.961 -5.186 2.938 1.00 89.25 85 ALA A O 1
ATOM 668 N N . LEU A 1 86 ? 9.005 -5.325 4.031 1.00 89.44 86 LEU A N 1
ATOM 669 C CA . LEU A 1 86 ? 9.092 -6.779 4.205 1.00 89.44 86 LEU A CA 1
ATOM 670 C C . LEU A 1 86 ? 8.838 -7.555 2.911 1.00 89.44 86 LEU A C 1
ATOM 672 O O . LEU A 1 86 ? 9.565 -8.511 2.639 1.00 89.44 86 LEU A O 1
ATOM 676 N N . ALA A 1 87 ? 7.888 -7.124 2.080 1.00 87.12 87 ALA A N 1
ATOM 677 C CA . ALA A 1 87 ? 7.589 -7.793 0.814 1.00 87.12 87 ALA A CA 1
ATOM 678 C C . ALA A 1 87 ? 8.820 -7.996 -0.100 1.00 87.12 87 ALA A C 1
ATOM 680 O O . ALA A 1 87 ? 9.072 -9.136 -0.502 1.00 87.12 87 ALA A O 1
ATOM 681 N N . PRO A 1 88 ? 9.649 -6.973 -0.408 1.00 86.81 88 PRO A N 1
ATOM 682 C CA . PRO A 1 88 ? 10.826 -7.176 -1.250 1.00 86.81 88 PRO A CA 1
ATOM 683 C C . PRO A 1 88 ? 11.924 -7.990 -0.559 1.00 86.81 88 PRO A C 1
ATOM 685 O O . PRO A 1 88 ? 12.636 -8.718 -1.249 1.00 86.81 88 PRO A O 1
ATOM 688 N N . ILE A 1 89 ? 12.070 -7.905 0.770 1.00 90.50 89 ILE A N 1
ATOM 689 C CA . ILE A 1 89 ? 13.053 -8.701 1.528 1.00 90.50 89 ILE A CA 1
ATOM 690 C C . ILE A 1 89 ? 12.705 -10.185 1.433 1.00 90.50 89 ILE A C 1
ATOM 692 O O . ILE A 1 89 ? 13.563 -10.997 1.096 1.00 90.50 89 ILE A O 1
ATOM 696 N N . ILE A 1 90 ? 11.440 -10.537 1.663 1.00 87.44 90 ILE A N 1
ATOM 697 C CA . ILE A 1 90 ? 10.976 -11.923 1.572 1.00 87.44 90 ILE A CA 1
ATOM 698 C C . ILE A 1 90 ? 11.079 -12.412 0.127 1.00 87.44 90 ILE A C 1
ATOM 700 O O . ILE A 1 90 ? 11.631 -13.484 -0.114 1.00 87.44 90 ILE A O 1
ATOM 704 N N . ALA A 1 91 ? 10.641 -11.608 -0.847 1.00 84.00 91 ALA A N 1
ATOM 705 C CA . ALA A 1 91 ? 10.729 -11.970 -2.259 1.00 84.00 91 ALA A CA 1
ATOM 706 C C . ALA A 1 91 ? 12.181 -12.201 -2.718 1.00 84.00 91 ALA A C 1
ATOM 708 O O . ALA A 1 91 ? 12.461 -13.169 -3.425 1.00 84.00 91 ALA A O 1
ATOM 709 N N . THR A 1 92 ? 13.122 -11.349 -2.296 1.00 85.62 92 THR A N 1
ATOM 710 C CA . THR A 1 92 ? 14.546 -11.513 -2.635 1.00 85.62 92 THR A CA 1
ATOM 711 C C . THR A 1 92 ? 15.201 -12.676 -1.897 1.00 85.62 92 THR A C 1
ATOM 713 O O . THR A 1 92 ? 15.986 -13.396 -2.514 1.00 85.62 92 THR A O 1
ATOM 716 N N . ALA A 1 93 ? 14.862 -12.911 -0.627 1.00 86.00 93 ALA A N 1
ATOM 717 C CA . ALA A 1 93 ? 15.331 -14.077 0.119 1.00 86.00 93 ALA A CA 1
ATOM 718 C C . ALA A 1 93 ? 14.864 -15.388 -0.537 1.00 86.00 93 ALA A C 1
ATOM 720 O O . ALA A 1 93 ? 15.669 -16.291 -0.767 1.00 86.00 93 ALA A O 1
ATOM 721 N N . LEU A 1 94 ? 13.587 -15.455 -0.925 1.00 80.69 94 LEU A N 1
ATOM 722 C CA . LEU A 1 94 ? 12.989 -16.630 -1.558 1.00 80.69 94 LEU A CA 1
ATOM 723 C C . LEU A 1 94 ? 13.597 -16.904 -2.941 1.00 80.69 94 LEU A C 1
ATOM 725 O O . LEU A 1 94 ? 13.933 -18.047 -3.263 1.00 80.69 94 LEU A O 1
ATOM 729 N N . TYR A 1 95 ? 13.824 -15.843 -3.722 1.00 82.50 95 TYR A N 1
ATOM 730 C CA . TYR A 1 95 ? 14.529 -15.931 -5.001 1.00 82.50 95 TYR A CA 1
ATOM 731 C C . TYR A 1 95 ? 15.973 -16.425 -4.836 1.00 82.50 95 TYR A C 1
ATOM 733 O O . TYR A 1 95 ? 16.439 -17.247 -5.625 1.00 82.50 95 TYR A O 1
ATOM 741 N N . GLY A 1 96 ? 16.676 -15.961 -3.796 1.00 78.44 96 GLY A N 1
ATOM 742 C CA . GLY A 1 96 ? 18.057 -16.351 -3.511 1.00 78.44 96 GLY A CA 1
ATOM 743 C C . GLY A 1 96 ? 18.230 -17.852 -3.275 1.00 78.44 96 GLY A C 1
ATOM 744 O O . GLY A 1 96 ? 19.218 -18.422 -3.732 1.00 78.44 96 GLY A O 1
ATOM 745 N N . MET A 1 97 ? 17.253 -18.494 -2.629 1.00 73.06 97 MET A N 1
ATOM 746 C CA . MET A 1 97 ? 17.307 -19.919 -2.280 1.00 73.06 97 MET A CA 1
ATOM 747 C C . MET A 1 97 ? 16.908 -20.855 -3.424 1.00 73.06 97 MET A C 1
ATOM 749 O O . MET A 1 97 ? 17.403 -21.974 -3.487 1.00 73.06 97 MET A O 1
ATOM 753 N N . THR A 1 98 ? 16.011 -20.427 -4.314 1.00 67.56 98 THR A N 1
ATOM 754 C CA . THR A 1 98 ? 15.393 -21.336 -5.298 1.00 67.56 98 THR A CA 1
ATOM 755 C C . THR A 1 98 ? 15.683 -21.000 -6.753 1.00 67.56 98 THR A C 1
ATOM 757 O O . THR A 1 98 ? 15.412 -21.833 -7.615 1.00 67.56 98 THR A O 1
ATOM 760 N N . GLN A 1 99 ? 16.231 -19.810 -7.047 1.00 70.25 99 GLN A N 1
ATOM 761 C CA . GLN A 1 99 ? 16.541 -19.320 -8.405 1.00 70.25 99 GLN A CA 1
ATOM 762 C C . GLN A 1 99 ? 15.369 -19.434 -9.405 1.00 70.25 99 GLN A C 1
ATOM 764 O O . GLN A 1 99 ? 15.558 -19.303 -10.611 1.00 70.25 99 GLN A O 1
ATOM 769 N N . THR A 1 100 ? 14.148 -19.661 -8.912 1.00 71.38 100 THR A N 1
ATOM 770 C CA . THR A 1 100 ? 12.964 -19.983 -9.711 1.00 71.38 100 THR A CA 1
ATOM 771 C C . THR A 1 100 ? 11.842 -19.022 -9.340 1.00 71.38 10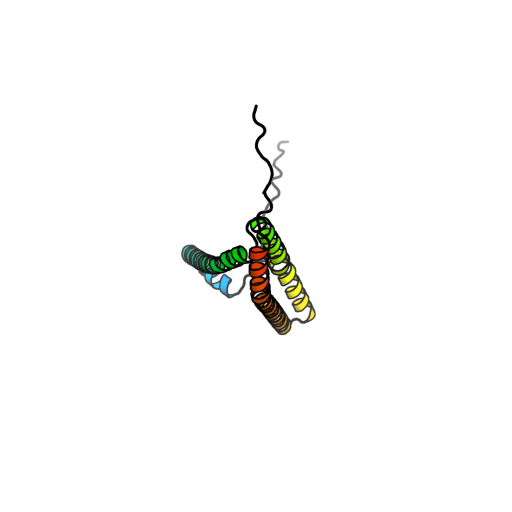0 THR A C 1
ATOM 773 O O . THR A 1 100 ? 11.561 -18.795 -8.164 1.00 71.38 100 THR A O 1
ATOM 776 N N . SER A 1 101 ? 11.176 -18.445 -10.342 1.00 75.44 101 SER A N 1
ATOM 777 C CA . SER A 1 101 ? 10.130 -17.431 -10.134 1.00 75.44 101 SER A CA 1
ATOM 778 C C . SER A 1 101 ? 8.809 -17.987 -9.589 1.00 75.44 101 SER A C 1
ATOM 780 O O . SER A 1 101 ? 7.983 -17.210 -9.118 1.00 75.44 101 SER A O 1
ATOM 782 N N . SER A 1 102 ? 8.609 -19.308 -9.608 1.00 79.56 102 SER A N 1
ATOM 783 C CA . SER A 1 102 ? 7.365 -19.965 -9.182 1.00 79.56 102 SER A CA 1
ATOM 784 C C . SER A 1 102 ? 6.996 -19.659 -7.726 1.00 79.56 102 SER A C 1
ATOM 786 O O . SER A 1 102 ? 5.844 -19.356 -7.426 1.00 79.56 102 SER A O 1
ATOM 788 N N . LEU A 1 103 ? 7.978 -19.658 -6.824 1.00 79.94 103 LEU A N 1
ATOM 789 C CA . LEU A 1 103 ? 7.773 -19.398 -5.397 1.00 79.94 103 LEU A CA 1
ATOM 790 C C . LEU A 1 103 ? 7.373 -17.950 -5.092 1.00 79.94 103 LEU A C 1
ATOM 792 O O . LEU A 1 103 ? 6.594 -17.710 -4.173 1.00 79.94 103 LEU A O 1
ATOM 796 N N . ILE A 1 104 ? 7.848 -16.988 -5.887 1.00 84.56 104 ILE A N 1
ATOM 797 C CA . ILE A 1 104 ? 7.445 -15.580 -5.753 1.00 84.56 104 ILE A CA 1
ATOM 798 C C . ILE A 1 104 ? 5.971 -15.427 -6.129 1.00 84.56 104 ILE A C 1
ATOM 800 O O . ILE A 1 104 ? 5.225 -14.726 -5.444 1.00 84.56 104 ILE A O 1
ATOM 804 N N . THR A 1 105 ? 5.535 -16.104 -7.193 1.00 85.06 105 THR A N 1
ATOM 805 C CA . THR A 1 105 ? 4.130 -16.100 -7.607 1.00 85.06 105 THR A CA 1
ATOM 806 C C . THR A 1 105 ? 3.241 -16.721 -6.533 1.00 85.06 105 THR A C 1
ATOM 808 O O . THR A 1 105 ? 2.234 -16.119 -6.173 1.00 85.06 105 THR A O 1
ATOM 811 N N . VAL A 1 106 ? 3.633 -17.864 -5.959 1.00 87.44 106 VAL A N 1
ATOM 812 C CA . VAL A 1 106 ? 2.893 -18.495 -4.848 1.00 87.44 106 VAL A CA 1
ATOM 813 C C . VAL A 1 106 ? 2.804 -17.561 -3.639 1.00 87.44 106 VAL A C 1
ATOM 815 O O . VAL A 1 106 ? 1.730 -17.411 -3.063 1.00 87.44 106 VAL A O 1
ATOM 818 N N . TYR A 1 107 ? 3.895 -16.878 -3.289 1.00 87.69 107 TYR A N 1
ATOM 819 C CA . TYR A 1 107 ? 3.908 -15.882 -2.216 1.00 87.69 107 TYR A CA 1
ATOM 820 C C . TYR A 1 107 ? 2.935 -14.718 -2.475 1.00 87.69 107 TYR A C 1
ATOM 822 O O . TYR A 1 107 ? 2.163 -14.348 -1.589 1.00 87.69 107 TYR A O 1
ATOM 830 N N . MET A 1 108 ? 2.921 -14.171 -3.694 1.00 88.81 108 MET A N 1
ATOM 831 C CA . MET A 1 108 ? 1.984 -13.109 -4.088 1.00 88.81 108 MET A CA 1
ATOM 832 C C . MET A 1 108 ? 0.526 -13.576 -4.017 1.00 88.81 108 MET A C 1
ATOM 834 O O . MET A 1 108 ? -0.321 -12.859 -3.484 1.00 88.81 108 MET A O 1
ATOM 838 N N . VAL A 1 109 ? 0.238 -14.787 -4.504 1.00 92.19 109 VAL A N 1
ATOM 839 C CA . VAL A 1 109 ? -1.105 -15.382 -4.432 1.00 92.19 109 VAL A CA 1
ATOM 840 C C . VAL A 1 109 ? -1.527 -15.576 -2.976 1.00 92.19 109 VAL A C 1
ATOM 842 O O . VAL A 1 109 ? -2.630 -15.178 -2.610 1.00 92.19 109 VAL A O 1
ATOM 845 N N . ALA A 1 110 ? -0.647 -16.106 -2.124 1.00 90.94 110 ALA A N 1
ATOM 846 C CA . ALA A 1 110 ? -0.937 -16.311 -0.708 1.00 90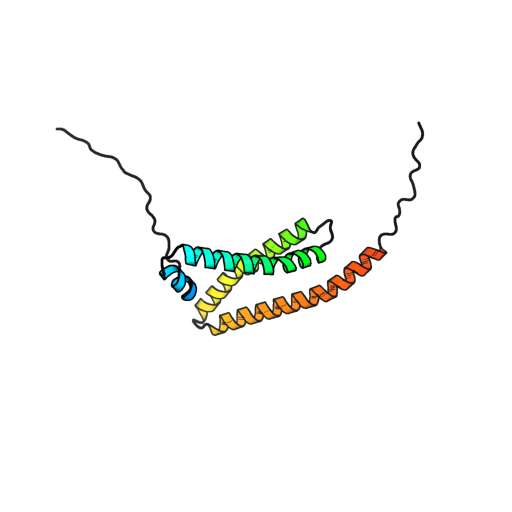.94 110 ALA A CA 1
ATOM 847 C C . ALA A 1 110 ? -1.299 -14.996 0.001 1.00 90.94 110 ALA A C 1
ATOM 849 O O . ALA A 1 110 ? -2.308 -14.929 0.701 1.00 90.94 110 ALA A O 1
ATOM 850 N N . ILE A 1 111 ? -0.531 -13.925 -0.225 1.00 90.56 111 ILE A N 1
ATOM 851 C CA . ILE A 1 111 ? -0.825 -12.610 0.364 1.00 90.56 111 ILE A CA 1
ATOM 852 C C . ILE A 1 111 ? -2.129 -12.030 -0.179 1.00 90.56 111 ILE A C 1
ATOM 854 O O . ILE A 1 111 ? -2.894 -11.446 0.586 1.00 90.56 111 ILE A O 1
ATOM 858 N N . SER A 1 112 ? -2.414 -12.206 -1.470 1.00 91.69 112 SER A N 1
ATOM 859 C CA . SER A 1 112 ? -3.676 -11.755 -2.060 1.00 91.69 112 SER A CA 1
ATOM 860 C C . SER A 1 112 ? -4.880 -12.447 -1.414 1.00 91.69 112 SER A C 1
ATOM 862 O O . SER A 1 112 ? -5.839 -11.769 -1.048 1.00 91.69 112 SER A O 1
ATOM 864 N N . VAL A 1 113 ? -4.801 -13.763 -1.188 1.00 94.75 113 VAL A N 1
ATOM 865 C CA . VAL A 1 113 ? -5.854 -14.527 -0.500 1.00 94.75 113 VAL A CA 1
ATOM 866 C C . VAL A 1 113 ? -6.020 -14.057 0.944 1.00 94.75 113 VAL A C 1
ATOM 868 O O . VAL A 1 113 ? -7.143 -13.801 1.369 1.00 94.75 113 VAL A O 1
ATOM 871 N N . ILE A 1 114 ? -4.924 -13.877 1.688 1.00 92.19 114 ILE A N 1
ATOM 872 C CA . ILE A 1 114 ? -4.980 -13.366 3.068 1.00 92.19 114 ILE A CA 1
ATOM 873 C C . ILE A 1 114 ? -5.636 -11.981 3.100 1.00 92.19 114 ILE A C 1
ATOM 875 O O . ILE A 1 114 ? -6.517 -11.730 3.921 1.00 92.19 114 ILE A O 1
ATOM 879 N N . SER A 1 115 ? -5.253 -11.093 2.181 1.00 90.31 115 SER A N 1
ATOM 880 C CA . SER A 1 115 ? -5.818 -9.747 2.110 1.00 90.31 115 SER A CA 1
ATOM 881 C C . SER A 1 115 ? -7.311 -9.767 1.771 1.00 90.31 115 SER A C 1
ATOM 883 O O . SER A 1 115 ? -8.069 -8.981 2.338 1.00 90.31 115 SER A O 1
ATOM 885 N N . LEU A 1 116 ? -7.740 -10.678 0.891 1.00 91.50 116 LEU A N 1
ATOM 886 C CA . LEU A 1 116 ? -9.148 -10.874 0.554 1.00 91.50 116 LEU A CA 1
ATOM 887 C C . LEU A 1 116 ? -9.952 -11.386 1.758 1.00 91.50 116 LEU A C 1
ATOM 889 O O . LEU A 1 116 ? -11.025 -10.859 2.040 1.00 91.50 116 LEU A O 1
ATOM 893 N N . LEU A 1 117 ? -9.426 -12.365 2.499 1.00 92.00 117 LEU A N 1
ATOM 894 C CA . LEU A 1 117 ? -10.078 -12.896 3.702 1.00 92.00 117 LEU A CA 1
ATOM 895 C C . LEU A 1 117 ? -10.235 -11.823 4.787 1.00 92.00 117 LEU A C 1
ATOM 897 O O . LEU A 1 117 ? -11.315 -11.690 5.361 1.00 92.00 117 LEU A O 1
ATOM 901 N N . CYS A 1 118 ? -9.195 -11.017 5.024 1.00 88.44 118 CYS A N 1
ATOM 902 C CA . CYS A 1 118 ? -9.277 -9.883 5.946 1.00 88.44 118 CYS A CA 1
ATOM 903 C C . CYS A 1 118 ? -10.345 -8.874 5.510 1.00 88.44 118 CYS A C 1
ATOM 905 O O . CYS A 1 118 ? -11.123 -8.412 6.341 1.00 88.44 118 CYS A O 1
ATOM 907 N N . PHE A 1 119 ? -10.412 -8.554 4.215 1.00 86.94 119 PHE A N 1
ATOM 908 C CA . PHE A 1 119 ? -11.406 -7.623 3.681 1.00 86.94 119 PHE A CA 1
ATOM 909 C C . PHE A 1 119 ? -12.844 -8.133 3.869 1.00 86.94 119 PHE A C 1
ATOM 911 O O . PHE A 1 119 ? -13.720 -7.375 4.284 1.00 86.94 119 PHE A O 1
ATOM 918 N N . LEU A 1 120 ? -13.083 -9.427 3.634 1.00 86.38 120 LEU A N 1
ATOM 919 C CA . LEU A 1 120 ? -14.393 -10.049 3.850 1.00 86.38 120 LEU A CA 1
ATOM 920 C C . LEU A 1 120 ? -14.799 -10.041 5.333 1.00 86.38 120 LEU A C 1
ATOM 922 O O . LEU A 1 120 ? -15.928 -9.673 5.654 1.00 86.38 120 LEU A O 1
ATOM 926 N N . GLY A 1 121 ? -13.879 -10.375 6.245 1.00 83.88 121 GLY A N 1
ATOM 927 C CA . GLY A 1 121 ? -14.148 -10.349 7.690 1.00 83.88 121 GLY A CA 1
ATOM 928 C C . GLY A 1 121 ? -14.413 -8.942 8.243 1.00 83.88 121 GLY A C 1
ATOM 929 O O . GLY A 1 121 ? -15.188 -8.767 9.189 1.00 83.88 121 GLY A O 1
ATOM 930 N N . LEU A 1 122 ? -13.813 -7.926 7.621 1.00 81.00 122 LEU A N 1
ATOM 931 C CA . LEU A 1 122 ? -14.000 -6.528 7.988 1.00 81.00 122 LEU A CA 1
ATOM 932 C C . LEU A 1 122 ? -15.422 -6.031 7.687 1.00 81.00 122 LEU A C 1
ATOM 934 O O . LEU A 1 122 ? -16.014 -5.332 8.509 1.00 81.00 122 LEU A O 1
ATOM 938 N N . SER A 1 123 ? -15.990 -6.438 6.548 1.00 67.25 123 SER A N 1
ATOM 939 C CA . SER A 1 123 ? -17.360 -6.083 6.155 1.00 67.25 123 SER A CA 1
ATOM 940 C C . SER A 1 123 ? -18.410 -6.617 7.141 1.00 67.25 123 SER A C 1
ATOM 942 O O . SER A 1 123 ? -19.357 -5.907 7.484 1.00 67.25 123 SER A O 1
ATOM 944 N N . GLU A 1 124 ? -18.206 -7.833 7.653 1.00 63.09 124 GLU A N 1
ATOM 945 C CA . GLU A 1 124 ? -19.133 -8.490 8.583 1.00 63.09 124 GLU A CA 1
ATOM 946 C C . GLU A 1 124 ? -19.058 -7.903 10.004 1.00 63.09 124 GLU A C 1
ATOM 948 O O . GLU A 1 124 ? -20.079 -7.684 10.655 1.00 63.09 124 GLU A O 1
ATOM 953 N N . THR A 1 125 ? -17.851 -7.584 10.482 1.00 65.69 125 THR A N 1
ATOM 954 C CA . THR A 1 125 ? -17.638 -7.068 11.850 1.00 65.69 125 THR A CA 1
ATOM 955 C C . THR A 1 125 ? -18.069 -5.604 11.993 1.00 65.69 125 THR A C 1
ATOM 957 O O . THR A 1 125 ? -18.576 -5.192 13.038 1.00 65.69 125 THR A O 1
ATOM 960 N N . HIS A 1 126 ? -17.906 -4.807 10.934 1.00 61.81 126 HIS A N 1
ATOM 961 C CA . HIS A 1 126 ? -18.298 -3.398 10.923 1.00 61.81 126 HIS A CA 1
ATOM 962 C C . HIS A 1 126 ? -19.820 -3.209 11.012 1.00 61.81 126 HIS A C 1
ATOM 964 O O . HIS A 1 126 ? -20.291 -2.351 11.757 1.00 61.81 126 HIS A O 1
ATOM 970 N N . ARG A 1 127 ? -20.603 -4.063 10.332 1.00 59.69 127 ARG A N 1
ATOM 971 C CA . ARG A 1 127 ? -22.074 -4.044 10.426 1.00 59.69 127 ARG A CA 1
ATOM 972 C C . ARG A 1 127 ? -22.585 -4.242 11.857 1.00 59.69 127 ARG A C 1
ATOM 974 O O . ARG A 1 127 ? -23.655 -3.737 12.173 1.00 59.69 127 ARG A O 1
ATOM 981 N N . ARG A 1 128 ? -21.838 -4.960 12.704 1.00 60.28 128 ARG A N 1
ATOM 982 C CA . ARG A 1 128 ? -22.214 -5.217 14.102 1.00 60.28 128 ARG A CA 1
ATOM 983 C C . ARG A 1 128 ? -21.888 -4.047 15.032 1.00 60.28 128 ARG A C 1
ATOM 985 O O . ARG A 1 128 ? -22.759 -3.649 15.787 1.00 60.28 128 ARG A O 1
ATOM 992 N N . ASN A 1 129 ? -20.694 -3.452 14.930 1.00 61.19 129 ASN A N 1
ATOM 993 C CA . ASN A 1 129 ? -20.274 -2.371 15.840 1.00 61.19 129 ASN A CA 1
ATOM 994 C C . ASN A 1 129 ? -21.123 -1.091 15.710 1.00 61.19 129 ASN A C 1
ATOM 996 O O . ASN A 1 129 ? -21.439 -0.470 16.719 1.00 61.19 129 ASN A O 1
ATOM 1000 N N . LEU A 1 130 ? -21.536 -0.710 14.494 1.00 60.34 130 LEU A N 1
ATOM 1001 C CA . LEU A 1 130 ? -22.390 0.473 14.298 1.00 60.34 130 LEU A CA 1
ATOM 1002 C C . LEU A 1 130 ? -23.790 0.305 14.909 1.00 60.34 130 LEU A C 1
ATOM 1004 O O . LEU A 1 130 ? -24.363 1.269 15.398 1.00 60.34 130 LEU A O 1
ATOM 1008 N N . ALA A 1 131 ? -24.331 -0.916 14.905 1.00 59.75 131 ALA A N 1
ATOM 1009 C CA . ALA A 1 131 ? -25.643 -1.200 15.487 1.00 59.75 131 ALA A CA 1
ATOM 1010 C C . ALA A 1 131 ? -25.642 -1.128 17.026 1.00 59.75 131 ALA A C 1
ATOM 1012 O O . ALA A 1 131 ? -26.702 -0.994 17.632 1.00 59.75 131 ALA A O 1
ATOM 1013 N N . GLU A 1 132 ? -24.466 -1.229 17.650 1.00 59.28 132 GLU A N 1
ATOM 1014 C CA . GLU A 1 132 ? -24.292 -1.280 19.103 1.00 59.28 132 GLU A CA 1
ATOM 1015 C C . GLU A 1 132 ? -24.027 0.124 19.691 1.00 59.28 132 GLU A C 1
ATOM 1017 O O . GLU A 1 132 ? -24.633 0.484 20.700 1.00 59.28 132 GLU A O 1
ATOM 1022 N N . GLU A 1 133 ? -23.244 0.979 19.009 1.00 60.16 133 GLU A N 1
ATOM 1023 C CA . GLU A 1 133 ? -22.995 2.376 19.433 1.00 60.16 133 GLU A CA 1
ATOM 1024 C C . GLU A 1 133 ? -24.268 3.256 19.422 1.00 60.16 133 GLU A C 1
ATOM 1026 O O . GLU A 1 133 ? -24.432 4.131 20.282 1.00 60.16 133 GLU A O 1
ATOM 1031 N N . ASP A 1 134 ? -25.210 2.998 18.507 1.00 57.28 134 ASP A N 1
ATOM 1032 C CA . ASP A 1 134 ? -26.491 3.720 18.432 1.00 57.28 134 ASP A CA 1
ATOM 1033 C C . ASP A 1 134 ? -27.421 3.422 19.628 1.00 57.28 134 ASP A C 1
ATOM 1035 O O . ASP A 1 134 ? -28.343 4.193 19.910 1.00 57.28 134 ASP A O 1
ATOM 1039 N N . HIS A 1 135 ? -27.186 2.331 20.368 1.00 56.16 135 HIS A N 1
ATOM 1040 C CA . HIS A 1 135 ? -27.996 1.948 21.530 1.00 56.16 135 HIS A CA 1
ATOM 1041 C C . HIS A 1 135 ? -27.441 2.425 22.874 1.00 56.16 135 HIS A C 1
ATOM 1043 O O . HIS A 1 135 ? -28.204 2.546 23.835 1.00 56.16 135 HIS A O 1
ATOM 1049 N N . GLU A 1 136 ? -26.158 2.773 22.955 1.00 59.62 136 GLU A N 1
ATOM 1050 C CA . GLU A 1 136 ? -25.532 3.136 24.233 1.00 59.62 136 GLU A CA 1
ATOM 1051 C C . GLU A 1 136 ? -25.594 4.647 24.542 1.00 59.62 136 GLU A C 1
ATOM 1053 O O . GLU A 1 136 ? -25.346 5.079 25.669 1.00 59.62 136 GLU A O 1
ATOM 1058 N N . THR A 1 137 ? -26.033 5.481 23.591 1.00 59.72 137 THR A N 1
ATOM 1059 C CA . THR A 1 137 ? -26.125 6.943 23.775 1.00 59.72 137 THR A CA 1
ATOM 1060 C C . THR A 1 137 ? -27.490 7.383 24.330 1.00 59.72 137 THR A C 1
ATOM 1062 O O . THR A 1 137 ? -28.155 8.256 23.775 1.00 59.72 137 THR A O 1
ATOM 1065 N N . THR A 1 138 ? -27.925 6.809 25.457 1.00 57.44 138 THR A N 1
ATOM 1066 C CA . THR A 1 138 ? -28.991 7.427 26.270 1.00 57.44 138 THR A CA 1
ATOM 1067 C C . THR A 1 138 ? -28.359 8.533 27.131 1.00 57.44 138 THR A C 1
ATOM 1069 O O . THR A 1 138 ? -27.476 8.247 27.943 1.00 57.44 138 THR A O 1
ATOM 1072 N N . PRO A 1 139 ? -28.743 9.814 26.972 1.00 56.69 139 PRO A N 1
ATOM 1073 C CA . PRO A 1 139 ? -28.055 10.933 27.606 1.00 56.69 139 PRO A CA 1
ATOM 1074 C C . PRO A 1 139 ? -28.335 10.973 29.112 1.00 56.69 139 PRO A C 1
ATOM 1076 O O . PRO A 1 139 ? -29.334 11.528 29.561 1.00 56.69 139 PRO A O 1
ATOM 1079 N N . HIS A 1 140 ? -27.410 10.457 29.921 1.00 61.19 140 HIS A N 1
ATOM 1080 C CA . HIS A 1 140 ? -27.480 10.541 31.383 1.00 61.19 140 HIS A CA 1
ATOM 1081 C C . HIS A 1 140 ? -26.993 11.895 31.939 1.00 61.19 140 HIS A C 1
ATOM 1083 O O . HIS A 1 140 ? -26.316 11.954 32.966 1.00 61.19 140 HIS A O 1
ATOM 1089 N N . ARG A 1 141 ? -27.343 13.011 31.284 1.00 58.78 141 ARG A N 1
ATOM 1090 C CA . ARG A 1 141 ? -27.074 14.367 31.797 1.00 58.78 141 ARG A CA 1
ATOM 1091 C C . ARG A 1 141 ? -28.363 15.063 32.228 1.00 58.78 141 ARG A C 1
ATOM 1093 O O . ARG A 1 141 ? -28.688 16.151 31.771 1.00 58.78 141 ARG A O 1
ATOM 1100 N N . ALA A 1 142 ? -29.082 14.418 33.139 1.00 61.53 142 ALA A N 1
ATOM 1101 C CA . ALA A 1 142 ? -30.033 15.074 34.021 1.00 61.53 142 ALA A CA 1
ATOM 1102 C C . ALA A 1 142 ? -29.362 15.226 35.390 1.00 61.53 142 ALA A C 1
ATOM 1104 O O . ALA A 1 142 ? -29.326 14.254 36.126 1.00 61.53 142 ALA A O 1
ATOM 1105 N N . THR A 1 143 ? -28.777 16.403 35.650 1.00 64.38 143 THR A N 1
ATOM 1106 C CA . THR A 1 143 ? -28.637 17.102 36.951 1.00 64.38 143 THR A CA 1
ATOM 1107 C C . THR A 1 143 ? -27.435 18.040 36.897 1.00 64.38 143 THR A C 1
ATOM 1109 O O . THR A 1 143 ? -26.316 17.623 37.163 1.00 64.38 143 THR A O 1
ATOM 1112 N N . GLU A 1 144 ? -27.678 19.314 36.601 1.00 58.94 144 GLU A N 1
ATOM 1113 C CA . GLU A 1 144 ? -27.124 20.385 37.435 1.00 58.94 144 GLU A CA 1
ATOM 1114 C C . GLU A 1 144 ? -27.981 21.646 37.228 1.00 58.94 144 GLU A C 1
ATOM 1116 O O . GLU A 1 144 ? -27.909 22.266 36.164 1.00 58.94 144 GLU A O 1
ATOM 1121 N N . PRO A 1 145 ? -28.875 21.998 38.171 1.00 67.88 145 PRO A N 1
ATOM 1122 C CA . PRO A 1 145 ? -29.527 23.295 38.137 1.00 67.88 145 PRO A CA 1
ATOM 1123 C C . PRO A 1 145 ? -28.474 24.358 38.459 1.00 67.88 145 PRO A C 1
ATOM 1125 O O . PRO A 1 145 ? -27.757 24.253 39.454 1.00 67.88 145 PRO A O 1
ATOM 1128 N N . ALA A 1 146 ? -28.373 25.360 37.586 1.00 65.75 146 ALA A N 1
ATOM 1129 C CA . ALA A 1 146 ? -27.462 26.484 37.738 1.00 65.75 146 ALA A CA 1
ATOM 1130 C C . ALA A 1 146 ? -27.637 27.133 39.125 1.00 65.75 146 ALA A C 1
ATOM 1132 O O . ALA A 1 146 ? -28.770 27.476 39.482 1.00 65.75 146 ALA A O 1
ATOM 1133 N N . PRO A 1 147 ? -26.563 27.322 39.912 1.00 62.69 147 PRO A N 1
ATOM 1134 C CA . PRO A 1 147 ? -26.666 28.087 41.139 1.00 62.69 147 PRO A CA 1
ATOM 1135 C C . PRO A 1 147 ? -26.895 29.550 40.761 1.00 62.69 147 PRO A C 1
ATOM 1137 O O . PRO A 1 147 ? -26.049 30.187 40.136 1.00 62.69 147 PRO A O 1
ATOM 1140 N N . GLY A 1 148 ? -28.073 30.059 41.112 1.00 72.62 148 GLY A N 1
ATOM 1141 C CA . GLY A 1 148 ? -28.336 31.486 41.093 1.00 72.62 148 GLY A CA 1
ATOM 1142 C C . GLY A 1 148 ? -27.507 32.173 42.168 1.00 72.62 148 GLY A C 1
ATOM 1143 O O . GLY A 1 148 ? -27.714 31.879 43.341 1.00 72.62 148 GLY A O 1
ATOM 1144 N N . VAL A 1 149 ? -26.610 33.065 41.744 1.00 53.12 149 VAL A N 1
ATOM 1145 C CA . VAL A 1 149 ? -26.232 34.338 42.384 1.00 53.12 149 VAL A CA 1
ATOM 1146 C C . VAL A 1 149 ? -25.712 35.258 41.284 1.00 53.12 149 VAL A C 1
ATOM 1148 O O . VAL A 1 149 ? -24.877 34.780 40.484 1.00 53.12 149 VAL A O 1
#